Protein AF-A0A166CDY5-F1 (afdb_monomer_lite)

Structure (mmCIF, N/CA/C/O backbone):
data_AF-A0A166CDY5-F1
#
_entry.id   AF-A0A166CDY5-F1
#
loop_
_atom_site.group_PDB
_atom_site.id
_atom_site.type_symbol
_atom_site.label_atom_id
_atom_site.label_alt_id
_atom_site.label_comp_id
_atom_site.label_asym_id
_atom_site.label_entity_id
_atom_site.label_seq_id
_atom_site.pdbx_PDB_ins_code
_atom_site.Cartn_x
_atom_site.Cartn_y
_atom_site.Cartn_z
_atom_site.occupancy
_atom_site.B_iso_or_equiv
_atom_site.auth_seq_id
_atom_site.auth_comp_id
_atom_site.auth_asym_id
_atom_site.auth_atom_id
_atom_site.pdbx_PDB_model_num
ATOM 1 N N . MET A 1 1 ? -12.510 23.509 36.268 1.00 58.28 1 MET A N 1
ATOM 2 C CA . MET A 1 1 ? -12.722 22.992 34.893 1.00 58.28 1 MET A CA 1
ATOM 3 C C . MET A 1 1 ? -13.774 21.888 34.948 1.00 58.28 1 MET A C 1
ATOM 5 O O . MET A 1 1 ? -13.631 20.985 35.757 1.00 58.28 1 MET A O 1
ATOM 9 N N . ASN A 1 2 ? -14.878 22.012 34.204 1.00 64.19 2 ASN A N 1
ATOM 10 C CA . ASN A 1 2 ? -16.079 21.183 34.389 1.00 64.19 2 ASN A CA 1
ATOM 11 C C . ASN A 1 2 ? -15.959 19.825 33.658 1.00 64.19 2 ASN A C 1
ATOM 13 O O . ASN A 1 2 ? -15.569 19.749 32.491 1.00 64.19 2 ASN A O 1
ATOM 17 N N . THR A 1 3 ? -16.298 18.739 34.354 1.00 63.09 3 THR A N 1
ATOM 18 C CA . THR A 1 3 ? -16.230 17.352 33.861 1.00 63.09 3 THR A CA 1
ATOM 19 C C . THR A 1 3 ? -17.170 17.089 32.680 1.00 63.09 3 THR A C 1
ATOM 21 O O . THR A 1 3 ? -16.854 16.276 31.811 1.00 63.09 3 THR A O 1
ATOM 24 N N . LYS A 1 4 ? -18.277 17.837 32.564 1.00 62.38 4 LYS A N 1
ATOM 25 C CA . LYS A 1 4 ? -19.180 17.808 31.401 1.00 62.38 4 LYS A CA 1
ATOM 26 C C . LYS A 1 4 ? -18.500 18.347 30.138 1.00 62.38 4 LYS A C 1
ATOM 28 O O . LYS A 1 4 ? -18.721 17.824 29.048 1.00 62.38 4 LYS A O 1
ATOM 33 N N . THR A 1 5 ? -17.621 19.339 30.277 1.00 60.62 5 THR A N 1
ATOM 34 C CA . THR A 1 5 ? -16.878 19.939 29.157 1.00 60.62 5 THR A CA 1
ATOM 35 C C . THR A 1 5 ? -15.774 19.014 28.640 1.00 60.62 5 THR A C 1
ATOM 37 O O . THR A 1 5 ? -15.544 18.951 27.434 1.00 60.62 5 THR A O 1
ATOM 40 N N . LEU A 1 6 ? -15.142 18.238 29.528 1.00 59.78 6 LEU A N 1
ATOM 41 C CA . LEU A 1 6 ? -14.176 17.193 29.165 1.00 59.78 6 LEU A CA 1
ATOM 42 C C . LEU A 1 6 ? -14.850 16.008 28.463 1.00 59.78 6 LEU A C 1
ATOM 44 O O . LEU A 1 6 ? -14.373 15.561 27.420 1.00 59.78 6 LEU A O 1
ATOM 48 N N . LYS A 1 7 ? -15.998 15.546 28.977 1.00 57.31 7 LYS A N 1
ATOM 49 C CA . LYS A 1 7 ? -16.761 14.448 28.363 1.00 57.31 7 LYS A CA 1
ATOM 50 C C . LYS A 1 7 ? -17.229 14.808 26.953 1.00 57.31 7 LYS A C 1
ATOM 52 O O . LYS A 1 7 ? -17.116 13.976 26.066 1.00 57.31 7 LYS A O 1
ATOM 57 N N . ASN A 1 8 ? -17.651 16.059 26.739 1.00 58.81 8 ASN A N 1
ATOM 58 C CA . ASN A 1 8 ? -18.085 16.568 25.436 1.00 58.81 8 ASN A CA 1
ATOM 59 C C . ASN A 1 8 ? -16.932 16.717 24.420 1.00 58.81 8 ASN A C 1
ATOM 61 O O . ASN A 1 8 ? -17.124 16.487 23.231 1.00 58.81 8 ASN A O 1
ATOM 65 N N . LYS A 1 9 ? -15.715 17.072 24.866 1.00 57.06 9 LYS A N 1
ATOM 66 C CA . LYS A 1 9 ? -14.519 17.050 24.001 1.00 57.06 9 LYS A CA 1
ATOM 67 C C . LYS A 1 9 ? -14.095 15.622 23.646 1.00 57.06 9 LYS A C 1
ATOM 69 O O . LYS A 1 9 ? -13.746 15.376 22.496 1.00 57.06 9 LYS A O 1
ATOM 74 N N . MET A 1 10 ? -14.177 14.681 24.590 1.00 57.41 10 MET A N 1
ATOM 75 C CA . MET A 1 10 ? -13.875 13.268 24.330 1.00 57.41 10 MET A CA 1
ATOM 76 C C . MET A 1 10 ? -14.915 12.598 23.423 1.00 57.41 10 MET A C 1
ATOM 78 O O . MET A 1 10 ? -14.534 11.866 22.515 1.00 57.41 10 MET A O 1
ATOM 82 N N . THR A 1 11 ? -16.214 12.871 23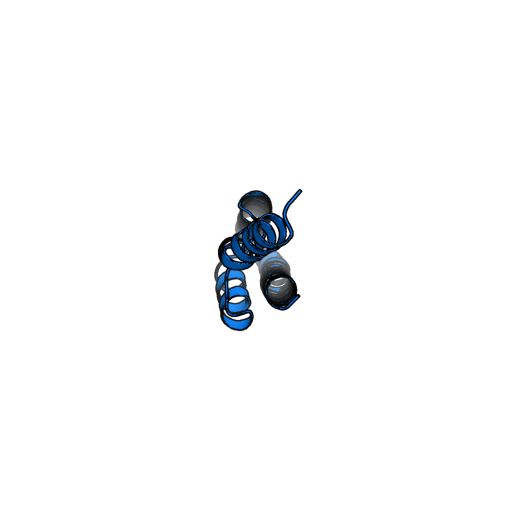.600 1.00 55.12 11 THR A N 1
ATOM 83 C CA . THR A 1 11 ? -17.247 12.377 22.677 1.00 55.12 11 THR A CA 1
ATOM 84 C C . THR A 1 11 ? -17.127 13.026 21.308 1.00 55.12 11 THR A C 1
ATOM 86 O O . THR A 1 11 ? -17.244 12.318 20.322 1.00 55.12 11 THR A O 1
ATOM 89 N N . ARG A 1 12 ? -16.802 14.320 21.197 1.00 54.50 12 ARG A N 1
ATOM 90 C CA . ARG A 1 12 ? -16.561 14.958 19.889 1.00 54.50 12 ARG A CA 1
ATOM 91 C C . ARG A 1 12 ? -15.326 14.425 19.162 1.00 54.50 12 ARG A C 1
ATOM 93 O O . ARG A 1 12 ? -15.396 14.249 17.954 1.00 54.50 12 ARG A O 1
ATOM 100 N N . GLY A 1 13 ? -14.246 14.100 19.876 1.00 48.75 13 GLY A N 1
ATOM 101 C CA . GLY A 1 13 ? -13.087 13.413 19.290 1.00 48.75 13 GLY A CA 1
ATOM 102 C C . GLY A 1 13 ? -13.408 11.985 18.831 1.00 48.75 13 GLY A C 1
ATOM 103 O O . GLY A 1 13 ? -12.931 11.552 17.789 1.00 48.75 13 GLY A O 1
ATOM 104 N N . LYS A 1 14 ? -14.276 11.278 19.568 1.00 44.09 14 LYS A N 1
ATOM 105 C CA . LYS A 1 14 ? -14.718 9.910 19.254 1.00 44.09 14 LYS A CA 1
ATOM 106 C C . LYS A 1 14 ? -15.842 9.842 18.205 1.00 44.09 14 LYS A C 1
ATOM 108 O O . LYS A 1 14 ? -16.010 8.820 17.567 1.00 44.09 14 LYS A O 1
ATOM 113 N N . ILE A 1 15 ? -16.607 10.911 17.984 1.00 50.56 15 ILE A N 1
ATOM 114 C CA . ILE A 1 15 ? -17.635 10.970 16.924 1.00 50.56 15 ILE A CA 1
ATOM 115 C C . ILE A 1 15 ? -16.991 11.085 15.528 1.00 50.56 15 ILE A C 1
ATOM 117 O O . ILE A 1 15 ? -17.610 10.710 14.539 1.00 50.56 15 ILE A O 1
ATOM 121 N N . LEU A 1 16 ? -15.736 11.540 15.443 1.00 52.78 16 LEU A N 1
ATOM 122 C CA . LEU A 1 16 ? -14.974 11.589 14.190 1.00 52.78 16 LEU A CA 1
ATOM 123 C C . LEU A 1 16 ? -14.171 10.309 13.913 1.00 52.78 16 LEU A C 1
ATOM 125 O O . LEU A 1 16 ? -13.541 10.221 12.861 1.00 52.78 16 LEU A O 1
ATOM 129 N N . THR A 1 17 ? -14.177 9.314 14.814 1.00 52.22 17 THR A N 1
ATOM 130 C CA . THR A 1 17 ? -13.621 7.997 14.484 1.00 52.22 17 THR A CA 1
ATOM 131 C C . THR A 1 17 ? -14.588 7.338 13.519 1.00 52.22 17 THR A C 1
ATOM 133 O O . THR A 1 17 ? -15.621 6.800 13.923 1.00 52.22 17 THR A O 1
ATOM 136 N N . GLN A 1 18 ? -14.272 7.477 12.234 1.00 60.62 18 GLN A N 1
ATOM 137 C CA . GLN A 1 18 ? -14.930 6.827 11.118 1.00 60.62 18 GLN A CA 1
ATOM 138 C C . GLN A 1 18 ? -15.294 5.397 11.532 1.00 60.62 18 GLN A C 1
ATOM 140 O O . GLN A 1 18 ? -14.418 4.585 11.821 1.00 60.62 18 GLN A O 1
ATOM 145 N N . THR A 1 19 ? -16.591 5.085 11.578 1.00 66.94 19 THR A N 1
ATOM 146 C CA . THR A 1 19 ? -17.096 3.709 11.719 1.00 66.94 19 THR A CA 1
ATOM 147 C C . THR A 1 19 ? -16.863 2.972 10.397 1.00 66.94 19 THR A C 1
ATOM 149 O O . THR A 1 19 ? -17.787 2.460 9.771 1.00 66.94 19 THR A O 1
ATOM 152 N N . ALA A 1 20 ? -15.632 3.033 9.893 1.00 75.81 20 ALA A N 1
ATOM 153 C CA . ALA A 1 20 ? -15.233 2.365 8.679 1.00 75.81 20 ALA A CA 1
ATOM 154 C C . ALA A 1 20 ? -15.340 0.864 8.922 1.00 75.81 20 ALA A C 1
ATOM 156 O O . ALA A 1 20 ? -14.931 0.351 9.962 1.00 75.81 20 ALA A O 1
ATOM 157 N N . ASN A 1 21 ? -15.922 0.153 7.964 1.00 89.25 21 ASN A N 1
ATOM 158 C CA . ASN A 1 21 ? -15.945 -1.295 8.018 1.00 89.25 21 ASN A CA 1
ATOM 159 C C . ASN A 1 21 ? -14.540 -1.815 7.651 1.00 89.25 21 ASN A C 1
ATOM 161 O O . ASN A 1 21 ? -14.091 -1.549 6.532 1.00 89.25 21 ASN A O 1
ATOM 165 N N . PRO A 1 22 ? -13.852 -2.574 8.529 1.00 88.38 22 PRO A N 1
ATOM 166 C CA . PRO A 1 22 ? -12.507 -3.080 8.251 1.00 88.38 22 PRO A CA 1
ATOM 167 C C . PRO A 1 22 ? -12.430 -3.929 6.980 1.00 88.38 22 PRO A C 1
ATOM 169 O O . PRO A 1 22 ? -11.455 -3.861 6.236 1.00 88.38 22 PRO A O 1
ATOM 172 N N . ILE A 1 23 ? -13.471 -4.721 6.709 1.00 90.94 23 ILE A N 1
ATOM 173 C CA . ILE A 1 23 ? -13.541 -5.578 5.521 1.00 90.94 23 ILE A CA 1
ATOM 174 C C . ILE A 1 23 ? -13.645 -4.709 4.267 1.00 90.94 23 ILE A C 1
ATOM 176 O O . ILE A 1 23 ? -12.956 -4.956 3.281 1.00 90.94 23 ILE A O 1
ATOM 180 N N . LEU A 1 24 ? -14.467 -3.658 4.320 1.00 91.06 24 LEU A N 1
ATOM 181 C CA . LEU A 1 24 ? -14.609 -2.727 3.206 1.00 91.06 24 LEU A CA 1
ATOM 182 C C . LEU A 1 24 ? -13.300 -1.964 2.956 1.00 91.06 24 LEU A C 1
ATOM 184 O O . LEU A 1 24 ? -12.896 -1.826 1.807 1.00 91.06 24 LEU A O 1
ATOM 188 N N . ALA A 1 25 ? -12.593 -1.556 4.015 1.00 90.94 25 ALA A N 1
ATOM 189 C CA . ALA A 1 25 ? -11.273 -0.934 3.909 1.00 90.94 25 ALA A CA 1
ATOM 190 C C . ALA A 1 25 ? -10.256 -1.855 3.210 1.00 90.94 25 ALA A C 1
ATOM 192 O O . ALA A 1 25 ? -9.551 -1.414 2.302 1.00 90.94 25 ALA A O 1
ATOM 193 N N . ALA A 1 26 ? -10.227 -3.143 3.572 1.00 91.19 26 ALA A N 1
ATOM 194 C CA . ALA A 1 26 ? -9.391 -4.135 2.897 1.00 91.19 26 ALA A CA 1
ATOM 195 C C . ALA A 1 26 ? -9.730 -4.268 1.411 1.00 91.19 26 ALA A C 1
ATOM 197 O O . ALA A 1 26 ? -8.826 -4.199 0.584 1.00 91.19 26 ALA A O 1
ATOM 198 N N . ILE A 1 27 ? -11.012 -4.430 1.067 1.00 93.38 27 ILE A N 1
ATOM 199 C CA . ILE A 1 27 ? -11.443 -4.578 -0.330 1.00 93.38 27 ILE A CA 1
ATOM 200 C C . ILE A 1 27 ? -11.052 -3.339 -1.142 1.00 93.38 27 ILE A C 1
ATOM 202 O O . ILE A 1 27 ? -10.492 -3.479 -2.226 1.00 93.38 27 ILE A O 1
ATOM 206 N N . LEU A 1 28 ? -11.267 -2.131 -0.606 1.00 91.31 28 LEU A N 1
ATOM 207 C CA . LEU A 1 28 ? -10.867 -0.889 -1.274 1.00 91.31 28 LEU A CA 1
ATOM 208 C C . LEU A 1 28 ? -9.358 -0.849 -1.550 1.00 91.31 28 LEU A C 1
ATOM 210 O O . LEU A 1 28 ? -8.958 -0.540 -2.670 1.00 91.31 28 LEU A O 1
ATOM 214 N N . SER A 1 29 ? -8.530 -1.188 -0.556 1.00 91.88 29 SER A N 1
ATOM 215 C CA . SER A 1 29 ? -7.069 -1.233 -0.725 1.00 91.88 29 SER A CA 1
ATOM 216 C C . SER A 1 29 ? -6.591 -2.372 -1.632 1.00 91.88 29 SER A C 1
ATOM 218 O O . SER A 1 29 ? -5.519 -2.258 -2.219 1.00 91.88 29 SER A O 1
ATOM 220 N N . LEU A 1 30 ? -7.354 -3.461 -1.755 1.00 88.94 30 LEU A N 1
ATOM 221 C CA . LEU A 1 30 ? -7.015 -4.583 -2.631 1.00 88.94 30 LEU A CA 1
ATOM 222 C C . LEU A 1 30 ? -7.231 -4.230 -4.107 1.00 88.94 30 LEU A C 1
ATOM 224 O O . LEU A 1 30 ? -6.457 -4.664 -4.955 1.00 88.94 30 LEU A O 1
ATOM 228 N N . VAL A 1 31 ? -8.261 -3.432 -4.408 1.00 90.25 31 VAL A N 1
ATOM 229 C CA . VAL A 1 31 ? -8.529 -2.943 -5.770 1.00 90.25 31 VAL A CA 1
ATOM 230 C C . VAL A 1 31 ? -7.556 -1.825 -6.139 1.00 90.25 31 VAL A C 1
ATOM 232 O O . VAL A 1 31 ? -6.944 -1.871 -7.203 1.00 90.25 31 VAL A O 1
ATOM 235 N N . ILE A 1 32 ? -7.395 -0.828 -5.262 1.00 90.56 32 ILE A N 1
ATOM 236 C CA . ILE A 1 32 ? -6.428 0.263 -5.437 1.00 90.56 32 ILE A CA 1
ATOM 237 C C . ILE A 1 32 ? -5.725 0.507 -4.095 1.00 90.56 32 ILE A C 1
ATOM 239 O O . ILE A 1 32 ? -6.333 1.078 -3.178 1.00 90.56 32 ILE A O 1
ATOM 243 N N . PRO A 1 33 ? -4.437 0.132 -3.973 1.00 90.88 33 PRO A N 1
ATOM 244 C CA . PRO A 1 33 ? -3.656 0.393 -2.772 1.00 90.88 33 PRO A CA 1
ATOM 245 C C . PRO A 1 33 ? -3.704 1.872 -2.382 1.00 90.88 33 PRO A C 1
ATOM 247 O O . PRO A 1 33 ? -3.419 2.754 -3.190 1.00 90.88 33 PRO A O 1
ATOM 250 N N . GLY A 1 34 ? -4.085 2.138 -1.132 1.00 87.50 34 GLY A N 1
ATOM 251 C CA . GLY A 1 34 ? -4.217 3.488 -0.577 1.00 87.50 34 GLY A CA 1
ATOM 252 C C . GLY A 1 34 ? -5.661 3.966 -0.395 1.00 87.50 34 GLY A C 1
ATOM 253 O O . GLY A 1 34 ? -5.915 4.775 0.498 1.00 87.50 34 GLY A O 1
ATOM 254 N N . LEU A 1 35 ? -6.641 3.425 -1.133 1.00 90.25 35 LEU A N 1
ATOM 255 C CA . LEU A 1 35 ? -8.053 3.790 -0.929 1.00 90.25 35 LEU A CA 1
ATOM 256 C C . LEU A 1 35 ? -8.591 3.313 0.423 1.00 90.25 35 LEU A C 1
ATOM 258 O O . LEU A 1 35 ? -9.326 4.044 1.087 1.00 90.25 35 LEU A O 1
ATOM 262 N N . GLY A 1 36 ? -8.196 2.113 0.854 1.00 89.31 36 GLY A N 1
ATOM 263 C CA . GLY A 1 36 ? -8.586 1.566 2.152 1.00 89.31 36 GLY A CA 1
ATOM 264 C C . GLY A 1 36 ? -8.088 2.409 3.324 1.00 89.31 36 GLY A C 1
ATOM 265 O O . GLY A 1 36 ? -8.816 2.610 4.290 1.00 89.31 36 GLY A O 1
ATOM 266 N N . GLN A 1 37 ? -6.885 2.971 3.204 1.00 89.94 37 GLN A N 1
ATOM 267 C CA . GLN A 1 37 ? -6.282 3.848 4.214 1.00 89.94 37 GLN A CA 1
ATOM 268 C C . GLN A 1 37 ? -6.965 5.216 4.269 1.00 89.94 37 GLN A C 1
ATOM 270 O O . GLN A 1 37 ? -7.154 5.779 5.348 1.00 89.94 37 GLN A O 1
ATOM 275 N N . LEU A 1 38 ? -7.372 5.744 3.108 1.00 90.38 38 LEU A N 1
ATOM 276 C CA . LEU A 1 38 ? -8.144 6.982 3.035 1.00 90.38 38 LEU A CA 1
ATOM 277 C C . LEU A 1 38 ? -9.528 6.799 3.676 1.00 90.38 38 LEU A C 1
ATOM 279 O O . LEU A 1 38 ? -9.952 7.635 4.469 1.00 90.38 38 LEU A O 1
ATOM 283 N N . TYR A 1 39 ? -10.193 5.677 3.376 1.00 88.19 39 TYR A N 1
ATOM 284 C CA . TYR A 1 39 ? -11.485 5.301 3.957 1.00 88.19 39 TYR A CA 1
ATOM 285 C C . TYR A 1 39 ? -11.396 5.017 5.461 1.00 88.19 39 TYR A C 1
ATOM 287 O O . TYR A 1 39 ? -12.301 5.367 6.210 1.00 88.19 39 TYR A O 1
ATOM 295 N N . GLY A 1 40 ? -10.303 4.400 5.910 1.00 87.06 40 GLY A N 1
ATOM 296 C CA . GLY A 1 40 ? -10.058 4.077 7.311 1.00 87.06 40 GLY A CA 1
ATOM 297 C C . GLY A 1 40 ? -9.700 5.26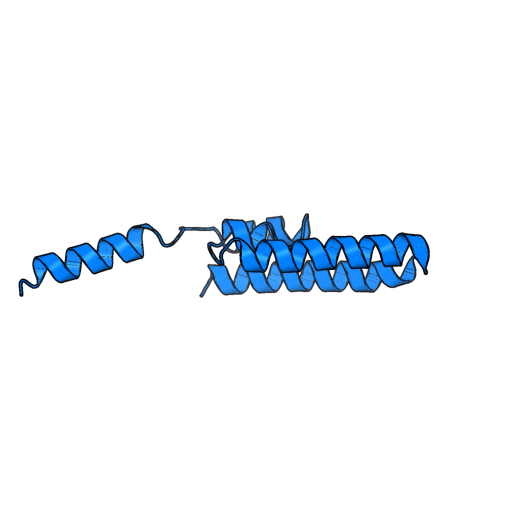7 8.201 1.00 87.06 40 GLY A C 1
ATOM 298 O O . GLY A 1 40 ? -9.551 5.098 9.407 1.00 87.06 40 GLY A O 1
ATOM 299 N N . GLY A 1 41 ? -9.552 6.466 7.631 1.00 82.88 41 GLY A N 1
ATOM 300 C CA . GLY A 1 41 ? -9.194 7.666 8.386 1.00 82.88 41 GLY A CA 1
ATOM 301 C C . GLY A 1 41 ? -7.726 7.723 8.821 1.00 82.88 41 GLY A C 1
ATOM 302 O O . GLY A 1 41 ? -7.369 8.572 9.633 1.00 82.88 41 GLY A O 1
ATOM 303 N N . GLU A 1 42 ? -6.8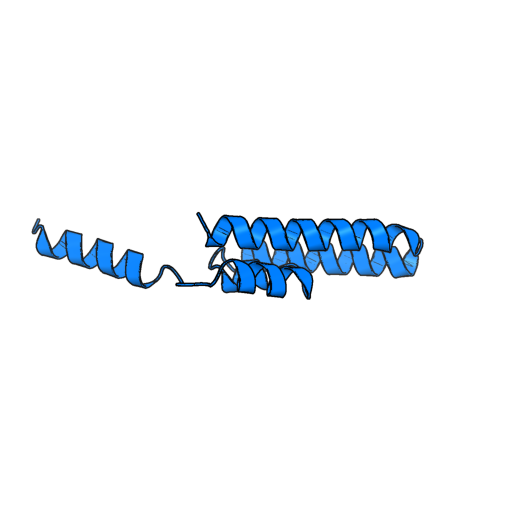46 6.885 8.261 1.00 80.25 42 GLU A N 1
ATOM 304 C CA . GLU A 1 42 ? -5.399 6.937 8.530 1.00 80.25 42 GLU A CA 1
ATOM 305 C C . GLU A 1 42 ? -4.719 8.197 7.969 1.00 80.25 42 GLU A C 1
ATOM 307 O O . GLU A 1 42 ? -3.563 8.498 8.282 1.00 80.25 42 GLU A O 1
ATOM 312 N N . GLY A 1 43 ? -5.448 8.945 7.142 1.00 84.56 43 GLY A N 1
ATOM 313 C CA . GLY A 1 43 ? -5.038 10.222 6.590 1.00 84.56 43 GLY A CA 1
ATOM 314 C C . GLY A 1 43 ? -4.499 10.125 5.166 1.00 84.56 43 GLY A C 1
ATOM 315 O O . GLY A 1 43 ? -4.003 9.101 4.694 1.00 84.56 43 GLY A O 1
ATOM 316 N N . VAL A 1 44 ? -4.564 11.263 4.478 1.00 87.25 44 VAL A N 1
ATOM 317 C CA . VAL A 1 44 ? -4.235 11.389 3.050 1.00 87.25 44 VAL A CA 1
ATOM 318 C C . VAL A 1 44 ? -2.774 11.026 2.755 1.00 87.25 44 VAL A C 1
ATOM 320 O O . VAL A 1 44 ? -2.470 10.484 1.698 1.00 87.25 44 VAL A O 1
ATOM 323 N N . LYS A 1 45 ? -1.861 11.255 3.709 1.00 89.31 45 LYS A N 1
ATOM 324 C CA . LYS A 1 45 ? -0.430 10.971 3.536 1.00 89.31 45 LYS A CA 1
ATOM 325 C C . LYS A 1 45 ? -0.157 9.492 3.248 1.00 89.31 45 LYS A C 1
ATOM 327 O O . LYS A 1 45 ? 0.597 9.195 2.327 1.00 89.31 45 LYS A O 1
ATOM 332 N N . LYS A 1 46 ? -0.746 8.571 4.020 1.00 88.50 46 LYS A N 1
ATOM 333 C CA . LYS A 1 46 ? -0.532 7.131 3.811 1.00 88.50 46 LYS A CA 1
ATOM 334 C C . LYS A 1 46 ? -1.153 6.664 2.499 1.00 88.50 46 LYS A C 1
ATOM 336 O O . LYS A 1 46 ? -0.462 6.024 1.714 1.00 88.50 46 LYS A O 1
ATOM 341 N N . ALA A 1 47 ? -2.379 7.103 2.215 1.00 89.88 47 ALA A N 1
ATOM 342 C CA . ALA A 1 47 ? -3.048 6.806 0.954 1.00 89.88 47 ALA A CA 1
ATOM 343 C C . ALA A 1 47 ? -2.201 7.206 -0.268 1.00 89.88 47 ALA A C 1
ATOM 345 O O . ALA A 1 47 ? -2.048 6.414 -1.194 1.00 89.88 47 ALA A O 1
ATOM 346 N N . ILE A 1 48 ? -1.588 8.398 -0.244 1.00 94.19 48 ILE A N 1
ATOM 347 C CA . ILE A 1 48 ? -0.690 8.859 -1.314 1.00 94.19 48 ILE A CA 1
ATOM 348 C C . ILE A 1 48 ? 0.550 7.968 -1.426 1.00 94.19 48 ILE A C 1
ATOM 350 O O . ILE A 1 48 ? 0.924 7.602 -2.534 1.00 94.19 48 ILE A O 1
ATOM 354 N N . ILE A 1 49 ? 1.188 7.599 -0.310 1.00 94.69 49 ILE A N 1
ATOM 355 C CA . ILE A 1 49 ? 2.383 6.739 -0.337 1.00 94.69 49 ILE A CA 1
ATOM 356 C C . ILE A 1 49 ? 2.065 5.401 -1.012 1.00 94.69 49 ILE A C 1
ATOM 358 O O . ILE A 1 49 ? 2.794 4.973 -1.904 1.00 94.69 49 ILE A O 1
ATOM 362 N N . PHE A 1 50 ? 0.962 4.762 -0.625 1.00 93.50 50 PHE A N 1
ATOM 363 C CA . PHE A 1 50 ? 0.562 3.475 -1.191 1.00 93.50 50 PHE A CA 1
ATOM 364 C C . PHE A 1 50 ? 0.184 3.583 -2.669 1.00 93.50 50 PHE A C 1
ATOM 366 O O . PHE A 1 50 ? 0.566 2.719 -3.459 1.00 93.50 50 PHE A O 1
ATOM 373 N N . LEU A 1 51 ? -0.475 4.675 -3.059 1.00 93.44 51 LEU A N 1
ATOM 374 C CA . LEU A 1 51 ? -0.812 4.949 -4.452 1.00 93.44 51 LEU A CA 1
ATOM 375 C C . LEU A 1 51 ? 0.440 5.189 -5.314 1.00 93.44 51 LEU A C 1
ATOM 377 O O . LEU A 1 51 ? 0.534 4.666 -6.421 1.00 93.44 51 LEU A O 1
ATOM 381 N N . VAL A 1 52 ? 1.437 5.917 -4.803 1.00 95.44 52 VAL A N 1
ATOM 382 C CA . VAL A 1 52 ? 2.717 6.128 -5.501 1.00 95.44 52 VAL A CA 1
ATOM 383 C C . VAL A 1 52 ? 3.465 4.808 -5.680 1.00 95.44 52 VAL A C 1
ATOM 385 O O . VAL A 1 52 ? 3.930 4.524 -6.782 1.00 95.44 52 VAL A O 1
ATOM 388 N N . ILE A 1 53 ? 3.544 3.975 -4.637 1.00 94.38 53 ILE A N 1
ATOM 389 C CA . ILE A 1 53 ? 4.178 2.651 -4.735 1.00 94.38 53 ILE A CA 1
ATOM 390 C C . ILE A 1 53 ? 3.461 1.792 -5.783 1.00 94.38 53 ILE A C 1
ATOM 392 O O . ILE A 1 53 ? 4.122 1.165 -6.608 1.00 94.38 53 ILE A O 1
ATOM 396 N N . PHE A 1 54 ? 2.126 1.808 -5.801 1.00 93.06 54 PHE A N 1
ATOM 397 C CA . PHE A 1 54 ? 1.336 1.082 -6.794 1.00 93.06 54 PHE A CA 1
ATOM 398 C C . PHE A 1 54 ? 1.643 1.529 -8.231 1.00 93.06 54 PHE A C 1
ATOM 400 O O . PHE A 1 54 ? 1.872 0.684 -9.095 1.00 93.06 54 PHE A O 1
ATOM 407 N N . ILE A 1 55 ? 1.730 2.840 -8.484 1.00 93.56 55 ILE A N 1
ATOM 408 C CA . ILE A 1 55 ? 2.084 3.382 -9.807 1.00 93.56 55 ILE A CA 1
ATOM 409 C C . ILE A 1 55 ? 3.504 2.969 -10.212 1.00 93.56 55 ILE A C 1
ATOM 411 O O . ILE A 1 55 ? 3.717 2.542 -11.345 1.00 93.56 55 ILE A O 1
ATOM 415 N N . VAL A 1 56 ? 4.475 3.060 -9.297 1.00 94.25 56 VAL A N 1
ATOM 416 C CA . VAL A 1 56 ? 5.871 2.680 -9.567 1.00 94.25 56 VAL A CA 1
ATOM 417 C C . VAL A 1 56 ? 5.981 1.190 -9.886 1.00 94.25 56 VAL A C 1
ATOM 419 O O . VAL A 1 56 ? 6.618 0.818 -10.868 1.00 94.25 56 VAL A O 1
ATOM 422 N N . LEU A 1 57 ? 5.331 0.331 -9.100 1.00 91.56 57 LEU A N 1
ATOM 423 C CA . LEU A 1 57 ? 5.311 -1.112 -9.339 1.00 91.56 57 LEU A CA 1
ATOM 424 C C . LEU A 1 57 ? 4.604 -1.468 -10.656 1.00 91.56 57 LEU A C 1
ATOM 426 O O . LEU A 1 57 ? 5.085 -2.328 -11.397 1.00 91.56 57 LEU A O 1
ATOM 430 N N . GLY A 1 58 ? 3.520 -0.766 -10.997 1.00 90.00 58 GLY A N 1
ATOM 431 C CA . GLY A 1 58 ? 2.843 -0.898 -12.288 1.00 90.00 58 GLY A CA 1
ATOM 432 C C . GLY A 1 58 ? 3.745 -0.509 -13.463 1.00 90.00 58 GLY A C 1
ATOM 433 O O . GLY A 1 58 ? 3.865 -1.266 -14.427 1.00 90.00 58 GLY A O 1
ATOM 434 N N . ALA A 1 59 ? 4.450 0.620 -13.357 1.00 91.62 59 ALA A N 1
ATOM 435 C CA . ALA A 1 59 ? 5.406 1.068 -14.367 1.00 91.62 59 ALA A CA 1
ATOM 436 C C . ALA A 1 59 ? 6.576 0.083 -14.530 1.00 91.62 59 ALA A C 1
ATOM 438 O O . ALA A 1 59 ? 6.940 -0.252 -15.654 1.00 91.62 59 ALA A O 1
ATOM 439 N N . LEU A 1 60 ? 7.125 -0.442 -13.429 1.00 90.69 60 LEU A N 1
ATOM 440 C CA . LEU A 1 60 ? 8.179 -1.463 -13.463 1.00 90.69 60 LEU A CA 1
ATOM 441 C C . LEU A 1 60 ? 7.692 -2.785 -14.065 1.00 90.69 60 LEU A C 1
ATOM 443 O O . LEU A 1 60 ? 8.434 -3.430 -14.801 1.00 90.69 60 LEU A O 1
ATOM 447 N N . THR A 1 61 ? 6.444 -3.173 -13.802 1.00 91.00 61 THR A N 1
ATOM 448 C CA . THR A 1 61 ? 5.833 -4.360 -14.418 1.00 91.00 61 THR A CA 1
ATOM 449 C C . THR A 1 61 ? 5.728 -4.207 -15.933 1.00 91.00 61 THR A C 1
ATOM 451 O O . THR A 1 61 ? 6.037 -5.148 -16.661 1.00 91.00 61 THR A O 1
ATOM 454 N N . ALA A 1 62 ? 5.361 -3.017 -16.414 1.00 88.00 62 ALA A N 1
ATOM 455 C CA . ALA A 1 62 ? 5.296 -2.729 -17.844 1.00 88.00 62 ALA A CA 1
ATOM 456 C C . ALA A 1 62 ? 6.685 -2.590 -18.500 1.00 88.00 62 ALA A C 1
ATOM 458 O O . ALA A 1 62 ? 6.856 -2.999 -19.645 1.00 88.00 62 ALA A O 1
ATOM 459 N N . ALA A 1 63 ? 7.666 -2.014 -17.797 1.00 89.06 63 ALA A N 1
ATOM 460 C CA . ALA A 1 63 ? 8.969 -1.659 -18.364 1.00 89.06 63 ALA A CA 1
ATOM 461 C C . ALA A 1 63 ? 10.045 -2.749 -18.236 1.00 89.06 63 ALA A C 1
ATOM 463 O O . ALA A 1 63 ? 10.950 -2.804 -19.065 1.00 89.06 63 ALA A O 1
ATOM 464 N N . VAL A 1 64 ? 9.990 -3.584 -17.193 1.00 89.31 64 VAL A N 1
ATOM 465 C CA . VAL A 1 64 ? 11.058 -4.546 -16.870 1.00 89.31 64 VAL A CA 1
ATOM 466 C C . VAL A 1 64 ? 10.628 -5.971 -17.182 1.00 89.31 64 VAL A C 1
ATOM 468 O O . VAL A 1 64 ? 11.284 -6.669 -17.951 1.00 89.31 64 VAL A O 1
ATOM 471 N N . SER A 1 65 ? 9.556 -6.441 -16.544 1.00 87.31 65 SER A N 1
ATOM 472 C CA . SER A 1 65 ? 9.105 -7.822 -16.687 1.00 87.31 65 SER A CA 1
ATOM 473 C C . SER A 1 65 ? 7.720 -8.028 -16.072 1.00 87.31 65 SER A C 1
ATOM 475 O O . SER A 1 65 ? 7.475 -7.538 -14.964 1.00 87.31 65 SER A O 1
ATOM 477 N N . PRO A 1 66 ? 6.853 -8.856 -16.685 1.00 83.25 66 PRO A N 1
ATOM 478 C CA . PRO A 1 66 ? 5.566 -9.221 -16.095 1.00 83.25 66 PRO A CA 1
ATOM 479 C C . PRO A 1 66 ? 5.698 -9.942 -14.743 1.00 83.25 66 PRO A C 1
ATOM 481 O O . PRO A 1 66 ? 4.768 -9.893 -13.942 1.00 83.25 66 PRO A O 1
ATOM 484 N N . TYR A 1 67 ? 6.851 -10.551 -14.429 1.00 86.56 67 TYR A N 1
ATOM 485 C CA . TYR A 1 67 ? 7.089 -11.180 -13.122 1.00 86.56 67 TYR A CA 1
ATOM 486 C C . TYR A 1 67 ? 7.110 -10.174 -11.957 1.00 86.56 67 TYR A C 1
ATOM 488 O O . TYR A 1 67 ? 6.830 -10.548 -10.817 1.00 86.56 67 TYR A O 1
ATOM 496 N N . VAL A 1 68 ? 7.354 -8.884 -12.225 1.00 87.00 68 VAL A N 1
ATOM 497 C CA . VAL A 1 68 ? 7.196 -7.805 -11.229 1.00 87.00 68 VAL A CA 1
ATOM 498 C C . VAL A 1 68 ? 5.719 -7.619 -10.839 1.00 87.00 68 VAL A C 1
ATOM 500 O O . VAL A 1 68 ? 5.411 -7.173 -9.731 1.00 87.00 68 VAL A O 1
ATOM 503 N N . GLY A 1 69 ? 4.785 -8.065 -11.685 1.00 85.81 69 GLY A N 1
ATOM 504 C CA . GLY A 1 69 ? 3.356 -8.101 -11.379 1.00 85.81 69 GLY A CA 1
ATOM 505 C C . GLY A 1 69 ? 3.036 -8.961 -10.153 1.00 85.81 69 GLY A C 1
ATOM 506 O O . GLY A 1 69 ? 2.164 -8.600 -9.366 1.00 85.81 69 GLY A O 1
ATOM 507 N N . THR A 1 70 ? 3.802 -10.031 -9.907 1.00 88.94 70 THR A N 1
ATOM 508 C CA . THR A 1 70 ? 3.663 -10.854 -8.694 1.00 88.94 70 THR A CA 1
ATOM 509 C C . THR A 1 70 ? 3.994 -10.052 -7.435 1.00 88.94 70 THR A C 1
ATOM 511 O O . THR A 1 70 ? 3.284 -10.142 -6.436 1.00 88.94 70 THR A O 1
ATOM 514 N N . VAL A 1 71 ? 5.031 -9.210 -7.488 1.00 89.81 71 VAL A N 1
ATOM 515 C CA . VAL A 1 71 ? 5.394 -8.307 -6.381 1.00 89.81 71 VAL A CA 1
ATOM 516 C C . VAL A 1 71 ? 4.304 -7.256 -6.170 1.00 89.81 71 VAL A C 1
ATOM 518 O O . VAL A 1 71 ? 3.914 -6.993 -5.034 1.00 89.81 71 VAL A O 1
ATOM 521 N N . SER A 1 72 ? 3.758 -6.713 -7.261 1.00 88.62 72 SER A N 1
ATOM 522 C CA . SER A 1 72 ? 2.633 -5.769 -7.228 1.00 88.62 72 SER A CA 1
ATOM 523 C C . SER A 1 72 ? 1.397 -6.372 -6.554 1.00 88.62 72 SER A C 1
ATOM 525 O O . SER A 1 72 ? 0.753 -5.717 -5.736 1.00 88.62 72 SER A O 1
ATOM 527 N N . PHE A 1 73 ? 1.099 -7.641 -6.840 1.00 90.00 73 PHE A N 1
ATOM 528 C CA . PHE A 1 73 ? -0.010 -8.361 -6.223 1.00 90.00 73 PHE A CA 1
ATOM 529 C C . PHE A 1 73 ? 0.215 -8.603 -4.725 1.00 90.00 73 PHE A C 1
ATOM 531 O O . PHE A 1 73 ? -0.670 -8.325 -3.917 1.00 90.00 73 PHE A O 1
ATOM 538 N N . ILE A 1 74 ? 1.413 -9.047 -4.330 1.00 94.06 74 ILE A N 1
ATOM 539 C CA . ILE A 1 74 ? 1.774 -9.212 -2.911 1.00 94.06 74 ILE A CA 1
ATOM 540 C C . ILE A 1 74 ? 1.643 -7.877 -2.167 1.00 94.06 74 ILE A C 1
ATOM 542 O O . ILE A 1 74 ? 1.107 -7.833 -1.058 1.00 94.06 74 ILE 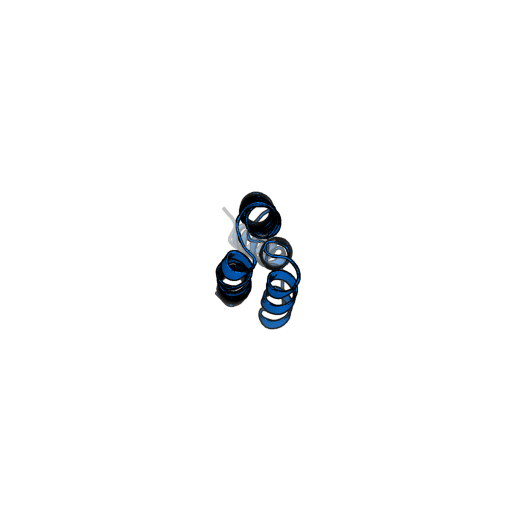A O 1
ATOM 546 N N . PHE A 1 75 ? 2.078 -6.777 -2.787 1.00 93.50 75 PHE A N 1
ATOM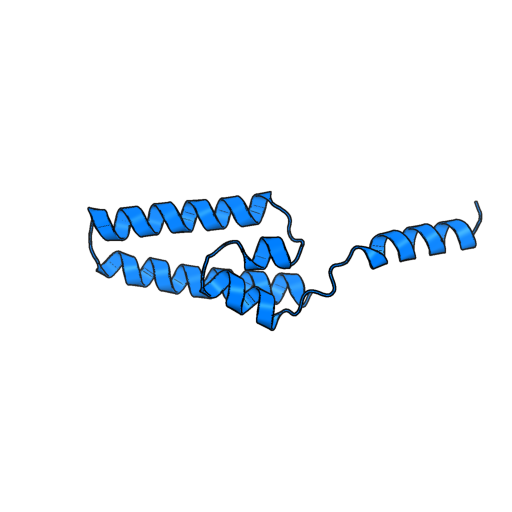 547 C CA . PHE A 1 75 ? 1.932 -5.442 -2.217 1.00 93.50 75 PHE A CA 1
ATOM 548 C C . PHE A 1 75 ? 0.461 -5.032 -2.052 1.00 93.50 75 PHE A C 1
ATOM 550 O O . PHE A 1 75 ? 0.102 -4.490 -1.009 1.00 93.50 75 PHE A O 1
ATOM 557 N N . ALA A 1 76 ? -0.408 -5.328 -3.022 1.00 92.19 76 ALA A N 1
ATOM 558 C CA . ALA A 1 76 ? -1.842 -5.059 -2.904 1.00 92.19 76 ALA A CA 1
ATOM 559 C C . ALA A 1 76 ? -2.488 -5.837 -1.742 1.00 92.19 76 ALA A C 1
ATOM 561 O O . ALA A 1 76 ? -3.267 -5.273 -0.971 1.00 92.19 76 ALA A O 1
ATOM 562 N N . VAL A 1 77 ? -2.107 -7.104 -1.546 1.00 95.00 77 VAL A N 1
ATOM 563 C CA . VAL A 1 77 ? -2.552 -7.906 -0.393 1.00 95.00 77 VAL A CA 1
ATOM 564 C C . VAL A 1 77 ? -2.052 -7.304 0.924 1.00 95.00 77 VAL A C 1
ATOM 566 O O . VAL A 1 77 ? -2.820 -7.189 1.881 1.00 95.00 77 VAL A O 1
ATOM 569 N N . TYR A 1 78 ? -0.793 -6.862 0.974 1.00 95.00 78 TYR A N 1
ATOM 570 C CA . TYR A 1 78 ? -0.247 -6.161 2.137 1.00 95.00 78 TYR A CA 1
ATOM 571 C C . TYR A 1 78 ? -1.008 -4.859 2.434 1.00 95.00 78 TYR A C 1
ATOM 573 O O . TYR A 1 78 ? -1.376 -4.616 3.581 1.00 95.00 78 TYR A O 1
ATOM 581 N N . ALA A 1 79 ? -1.307 -4.054 1.414 1.00 93.81 79 ALA A N 1
ATOM 582 C CA . ALA A 1 79 ? -2.070 -2.816 1.556 1.00 93.81 79 ALA A CA 1
ATOM 583 C C . ALA A 1 79 ? -3.496 -3.055 2.070 1.00 93.81 79 ALA A C 1
ATOM 585 O O . ALA A 1 79 ? -4.017 -2.261 2.857 1.00 93.81 79 ALA A O 1
ATOM 586 N N . ALA A 1 80 ? -4.130 -4.149 1.641 1.00 93.31 80 ALA A N 1
ATOM 587 C CA . ALA A 1 80 ? -5.435 -4.569 2.136 1.00 93.31 80 ALA A CA 1
ATOM 588 C C . ALA A 1 80 ? -5.373 -4.985 3.613 1.00 93.31 80 ALA A C 1
ATOM 590 O O . ALA A 1 80 ? -6.226 -4.580 4.404 1.00 93.31 80 ALA A O 1
ATOM 591 N N . TYR A 1 81 ? -4.346 -5.747 3.997 1.00 94.31 81 TYR A N 1
ATOM 592 C CA . TYR A 1 81 ? -4.125 -6.141 5.388 1.00 94.31 81 TYR A CA 1
ATOM 593 C C . TYR A 1 81 ? -3.841 -4.940 6.302 1.00 94.31 81 TYR A C 1
ATOM 595 O O . TYR A 1 81 ? -4.424 -4.853 7.383 1.00 94.31 81 TYR A O 1
ATOM 603 N N . ASP A 1 82 ? -2.992 -4.005 5.866 1.00 93.06 82 ASP A N 1
ATOM 604 C CA . ASP A 1 82 ? -2.692 -2.779 6.613 1.00 93.06 82 ASP A CA 1
ATOM 605 C C . ASP A 1 82 ? -3.971 -1.959 6.844 1.00 93.06 82 ASP A C 1
ATOM 607 O O . ASP A 1 82 ? -4.320 -1.683 7.992 1.00 93.06 82 ASP A O 1
ATOM 611 N N . ALA A 1 83 ? -4.748 -1.699 5.785 1.00 91.62 83 ALA A N 1
ATOM 612 C CA . ALA A 1 83 ? -6.023 -0.989 5.893 1.00 91.62 83 ALA A CA 1
ATOM 613 C C . ALA A 1 83 ? -7.018 -1.695 6.833 1.00 91.62 83 ALA A C 1
ATOM 615 O O . ALA A 1 83 ? -7.655 -1.049 7.664 1.00 91.62 83 ALA A O 1
ATOM 616 N N . TYR A 1 84 ? -7.141 -3.025 6.754 1.00 92.25 84 TYR A N 1
ATOM 617 C CA . TYR A 1 84 ? -7.996 -3.789 7.668 1.00 92.25 84 TYR A CA 1
ATOM 618 C C . TYR A 1 84 ? -7.582 -3.609 9.125 1.00 92.25 84 TYR A C 1
ATOM 620 O O . TYR A 1 84 ? -8.424 -3.333 9.981 1.00 92.25 84 TYR A O 1
ATOM 628 N N . LYS A 1 85 ? -6.289 -3.789 9.413 1.00 91.00 85 LYS A N 1
ATOM 629 C CA . LYS A 1 85 ? -5.766 -3.729 10.776 1.00 91.00 85 LYS A CA 1
ATOM 630 C C . LYS A 1 85 ? -5.969 -2.342 11.371 1.00 91.00 85 LYS A C 1
ATOM 632 O O . LYS A 1 85 ? -6.464 -2.232 12.485 1.00 91.00 85 LYS A O 1
ATOM 637 N N . ASN A 1 86 ? -5.648 -1.300 10.615 1.00 87.50 86 ASN A N 1
ATOM 638 C CA . ASN A 1 86 ? -5.745 0.072 11.096 1.00 87.50 86 ASN A CA 1
ATOM 639 C C . ASN A 1 86 ? -7.195 0.510 11.352 1.00 87.50 86 ASN A C 1
ATOM 641 O O . ASN A 1 86 ? -7.439 1.282 12.275 1.00 87.50 86 ASN A O 1
ATOM 645 N N . VAL A 1 87 ? -8.167 -0.011 10.593 1.00 86.62 87 VAL A N 1
ATOM 646 C CA . VAL A 1 87 ? -9.593 0.234 10.869 1.00 86.62 87 VAL A CA 1
ATOM 647 C C . VAL A 1 87 ? -10.116 -0.617 12.029 1.00 86.62 87 VAL A C 1
ATOM 649 O O . VAL A 1 87 ? -10.974 -0.166 12.787 1.00 86.62 87 VAL A O 1
ATOM 652 N N . LYS A 1 88 ? -9.627 -1.851 12.187 1.00 84.75 88 LYS A N 1
ATOM 653 C CA . LYS A 1 88 ? -10.058 -2.752 13.266 1.00 84.75 88 LYS A CA 1
ATOM 654 C C . LYS A 1 88 ? -9.518 -2.345 14.645 1.00 84.75 88 LYS A C 1
ATOM 656 O O . LYS A 1 88 ? -10.210 -2.599 15.633 1.00 84.75 88 LYS A O 1
ATOM 661 N N . GLY A 1 89 ? -8.340 -1.719 14.699 1.00 61.50 89 GLY A N 1
ATOM 662 C CA . GLY A 1 89 ? -7.652 -1.311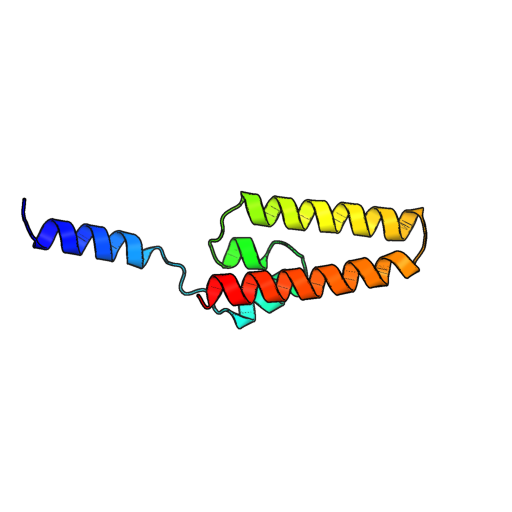 15.932 1.00 61.50 89 GLY A CA 1
ATOM 663 C C . GLY A 1 89 ? -6.328 -2.028 16.140 1.00 61.50 89 GLY A C 1
ATOM 664 O O . GLY A 1 89 ? -6.316 -3.280 16.095 1.00 61.50 89 GLY A O 1
#

Secondary structure (DSSP, 8-state):
--HHHHHHHHHHHHHTS----HHHHHHHHHHSTTHHHHHTTS-HHHHHHHHHHHHHHHHHHHHT-TTHHHHHHHHHHHHHHHHHHHHH-

Radius of gyration: 17.31 Å; chains: 1; bounding box: 30×34×53 Å

Foldseek 3Di:
DDPVVVVVVVVVVVVPQQLQQLQVLLVLLLVAQLRSCVNRVVDPVRSVVRNVVLVVLVVCCVVPHVVSVVVSNVSSNVSSVVSSVSSVD

Organism: NCBI:txid55758

pLDDT: mean 82.69, std 14.26, range [44.09, 95.44]

Sequence (89 aa):
MNTKTLKNKMTRGKILTQTANPILAAILSLVIPGLGQLYGGEGVKKAIIFLVIFIVLGALTAAVSPYVGTVSFIFAVYAAYDAYKNVKG